Protein AF-A0A0C1M808-F1 (afdb_monomer_lite)

pLDDT: mean 96.18, std 4.92, range [64.94, 98.25]

InterPro domains:
  IPR023214 HAD superfamily [G3DSA:3.40.50.1000] (1-49)
  IPR036412 HAD-like superfamily [SSF56784] (1-48)

Secondary structure (DSSP, 8-state):
-EESSHHHHHHHHHTT---EEE-TTS--S---S-SEEESSHHHHHHH--

Foldseek 3Di:
DEEAALVQQVVCVVVVHAYEHEDLPVPYPHNNDHPYYHNDVVVVVVVVD

Structure (mmCIF, N/CA/C/O backbone):
data_AF-A0A0C1M808-F1
#
_entry.id   AF-A0A0C1M808-F1
#
loop_
_atom_site.group_PDB
_atom_site.id
_atom_site.type_symbol
_atom_site.label_atom_id
_atom_site.label_alt_id
_atom_site.label_comp_id
_atom_site.label_asym_id
_atom_site.label_entity_id
_atom_site.label_seq_id
_atom_site.pdbx_PDB_ins_code
_atom_site.Cartn_x
_atom_site.Cartn_y
_atom_site.Cartn_z
_atom_site.occupancy
_atom_site.B_iso_or_equiv
_atom_site.auth_seq_id
_atom_site.auth_comp_id
_atom_site.auth_asym_id
_atom_site.auth_atom_id
_atom_site.pdbx_PDB_model_num
ATOM 1 N N . MET A 1 1 ? -4.878 6.991 3.502 1.00 93.94 1 MET A N 1
ATOM 2 C CA . MET A 1 1 ? -4.870 7.255 2.051 1.00 93.94 1 MET A CA 1
ATOM 3 C C . MET A 1 1 ? -4.722 5.925 1.337 1.00 93.94 1 MET A C 1
ATOM 5 O O . MET A 1 1 ? -3.989 5.088 1.839 1.00 93.94 1 MET A O 1
ATOM 9 N N . ILE A 1 2 ? -5.447 5.709 0.242 1.00 97.19 2 ILE A N 1
ATOM 10 C CA . ILE A 1 2 ? -5.301 4.521 -0.609 1.00 97.19 2 ILE A CA 1
ATOM 11 C C . ILE A 1 2 ? -4.948 5.036 -2.002 1.00 97.19 2 ILE A C 1
ATOM 13 O O . ILE A 1 2 ? -5.646 5.926 -2.488 1.00 97.19 2 ILE A O 1
ATOM 17 N N . GLY A 1 3 ? -3.883 4.517 -2.602 1.00 97.06 3 GLY A N 1
ATOM 18 C CA . GLY A 1 3 ? -3.414 4.904 -3.935 1.00 97.06 3 GLY A CA 1
ATOM 19 C C . GLY A 1 3 ? -2.620 3.778 -4.586 1.00 97.06 3 GLY A C 1
ATOM 20 O O . GLY A 1 3 ? -2.372 2.759 -3.948 1.00 97.06 3 GLY A O 1
ATOM 21 N N . ASP A 1 4 ? -2.244 3.939 -5.847 1.00 96.75 4 ASP A N 1
ATOM 22 C CA . ASP A 1 4 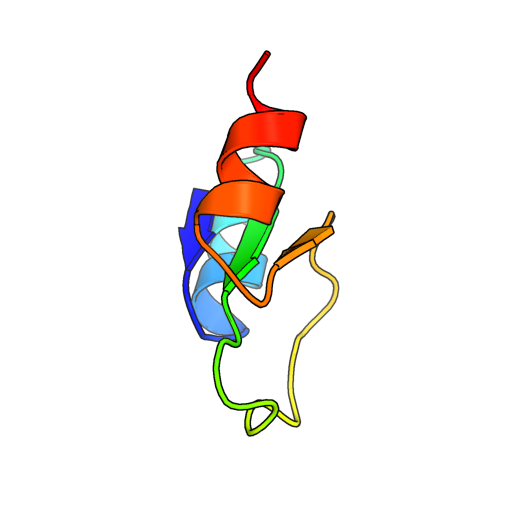? -1.598 2.908 -6.670 1.00 96.75 4 ASP A CA 1
ATOM 23 C C . ASP A 1 4 ? -0.164 3.286 -7.067 1.00 96.75 4 ASP A C 1
ATOM 25 O O . ASP A 1 4 ? 0.453 2.637 -7.908 1.00 96.75 4 ASP A O 1
ATOM 29 N N . ARG A 1 5 ? 0.400 4.359 -6.499 1.00 97.06 5 ARG A N 1
ATOM 30 C CA . ARG A 1 5 ? 1.770 4.793 -6.805 1.00 97.06 5 ARG A CA 1
ATOM 31 C C . ARG A 1 5 ? 2.474 5.312 -5.561 1.00 97.06 5 ARG A C 1
ATOM 33 O O . ARG A 1 5 ? 1.848 5.867 -4.660 1.00 97.06 5 ARG A O 1
ATOM 40 N N . ARG A 1 6 ? 3.809 5.259 -5.571 1.00 97.69 6 ARG A N 1
ATOM 41 C CA . ARG A 1 6 ? 4.662 5.882 -4.545 1.00 97.69 6 ARG A CA 1
ATOM 42 C C . ARG A 1 6 ? 4.260 7.323 -4.208 1.00 97.69 6 ARG A C 1
ATOM 44 O O . ARG A 1 6 ? 4.311 7.709 -3.047 1.00 97.69 6 ARG A O 1
ATOM 51 N N . LEU A 1 7 ? 3.855 8.119 -5.202 1.00 97.88 7 LEU A N 1
ATOM 52 C CA . LEU A 1 7 ? 3.463 9.514 -4.981 1.00 97.88 7 LEU A CA 1
ATOM 53 C C . LEU A 1 7 ? 2.295 9.642 -3.988 1.00 97.88 7 LEU A C 1
ATOM 55 O O . LEU A 1 7 ? 2.284 10.575 -3.189 1.00 97.88 7 LEU A O 1
ATOM 59 N N . ASP A 1 8 ? 1.347 8.705 -4.008 1.00 97.50 8 ASP A N 1
ATOM 60 C CA . ASP A 1 8 ? 0.224 8.684 -3.070 1.00 97.50 8 ASP A CA 1
ATOM 61 C C . ASP A 1 8 ? 0.685 8.274 -1.669 1.00 97.50 8 ASP A C 1
ATOM 63 O O . ASP A 1 8 ? 0.246 8.841 -0.671 1.00 97.50 8 ASP A O 1
ATOM 67 N N . VAL A 1 9 ? 1.622 7.327 -1.584 1.00 98.19 9 VAL A N 1
ATOM 68 C CA . VAL A 1 9 ? 2.246 6.932 -0.314 1.00 98.19 9 VAL A CA 1
ATOM 69 C C . VAL A 1 9 ? 2.958 8.132 0.318 1.00 98.19 9 VAL A C 1
ATOM 71 O O . VAL A 1 9 ? 2.668 8.508 1.455 1.00 98.19 9 VAL A O 1
ATOM 74 N N . ASP A 1 10 ? 3.807 8.813 -0.451 1.00 98.19 10 ASP A N 1
ATOM 75 C CA . ASP A 1 10 ? 4.538 9.995 0.007 1.00 98.19 10 ASP A CA 1
ATOM 76 C C . ASP A 1 10 ? 3.569 11.128 0.408 1.00 98.19 10 ASP A C 1
ATOM 78 O O . ASP A 1 10 ? 3.743 11.772 1.447 1.00 98.19 10 ASP A O 1
ATOM 82 N N . ALA A 1 11 ? 2.503 11.356 -0.366 1.00 98.19 11 ALA A N 1
ATOM 83 C CA . ALA A 1 11 ? 1.478 12.348 -0.044 1.00 98.19 11 ALA A CA 1
ATOM 84 C C . ALA A 1 11 ? 0.722 12.017 1.254 1.00 98.19 11 ALA A C 1
ATOM 86 O O . ALA A 1 11 ? 0.469 12.910 2.066 1.00 98.19 11 ALA A O 1
ATOM 87 N N . GLY A 1 12 ? 0.385 10.745 1.477 1.00 98.06 12 GLY A N 1
ATOM 88 C CA . GLY A 1 12 ? -0.297 10.296 2.686 1.00 98.06 12 GLY A CA 1
ATOM 89 C C . GLY A 1 12 ? 0.558 10.474 3.939 1.00 98.06 12 GLY A C 1
ATOM 90 O O . GLY A 1 12 ? 0.081 11.035 4.928 1.00 98.06 12 GLY A O 1
ATOM 91 N N . HIS A 1 13 ? 1.838 10.110 3.877 1.00 97.88 13 HIS A N 1
ATOM 92 C CA . HIS A 1 13 ? 2.772 10.346 4.978 1.00 97.88 13 HIS A CA 1
ATOM 93 C C . HIS A 1 13 ? 2.967 11.831 5.273 1.00 97.88 13 HIS A C 1
ATOM 95 O O . HIS A 1 13 ? 2.929 12.235 6.435 1.00 97.88 13 HIS A O 1
ATOM 101 N N . ASN A 1 14 ? 3.093 12.664 4.236 1.00 98.06 14 ASN A N 1
ATOM 102 C CA . ASN A 1 14 ? 3.197 14.115 4.399 1.00 98.06 14 ASN A CA 1
ATOM 103 C C . ASN A 1 14 ? 1.942 14.727 5.041 1.00 98.06 14 ASN A C 1
ATOM 105 O O . ASN A 1 14 ? 2.034 15.730 5.747 1.00 98.06 14 ASN A O 1
ATOM 109 N N . ALA A 1 15 ? 0.773 14.117 4.833 1.00 98.12 15 ALA A N 1
ATOM 110 C CA . ALA A 1 15 ? -0.476 14.494 5.490 1.00 98.12 15 ALA A CA 1
ATOM 111 C C . ALA A 1 15 ? -0.651 13.869 6.892 1.00 98.12 15 ALA A C 1
ATOM 113 O O . ALA A 1 15 ? -1.659 14.128 7.550 1.00 98.12 15 ALA A O 1
ATOM 114 N N . GLY A 1 16 ? 0.300 13.052 7.358 1.00 98.00 16 GLY A N 1
ATOM 115 C CA . GLY A 1 16 ? 0.249 12.389 8.662 1.00 98.00 16 GLY A CA 1
ATOM 116 C C . GLY A 1 16 ? -0.804 11.282 8.758 1.00 98.00 16 GLY A C 1
ATOM 117 O O . GLY A 1 16 ? -1.285 10.992 9.854 1.00 98.00 16 GLY A O 1
ATOM 118 N N . VAL A 1 17 ? -1.198 10.679 7.631 1.00 97.44 17 VAL A N 1
ATOM 119 C CA . VAL A 1 17 ? -2.177 9.584 7.594 1.00 97.44 17 VAL A CA 1
ATOM 120 C C . VAL A 1 17 ? -1.529 8.276 7.170 1.00 97.44 17 VAL A C 1
ATOM 122 O O . VAL A 1 17 ? -0.598 8.265 6.369 1.00 97.44 17 VAL A O 1
ATOM 125 N N . LYS A 1 18 ? -2.092 7.163 7.651 1.00 97.25 18 LYS A N 1
ATOM 126 C CA . LYS A 1 18 ? -1.689 5.832 7.195 1.00 97.25 18 LYS A CA 1
ATOM 127 C C . LYS A 1 18 ? -1.974 5.630 5.709 1.00 97.25 18 LYS A C 1
ATOM 129 O O . LYS A 1 18 ? -2.987 6.132 5.201 1.00 97.25 18 LYS A O 1
ATOM 134 N N . THR A 1 19 ? -1.129 4.874 5.029 1.00 97.94 19 THR A N 1
ATOM 135 C CA . THR A 1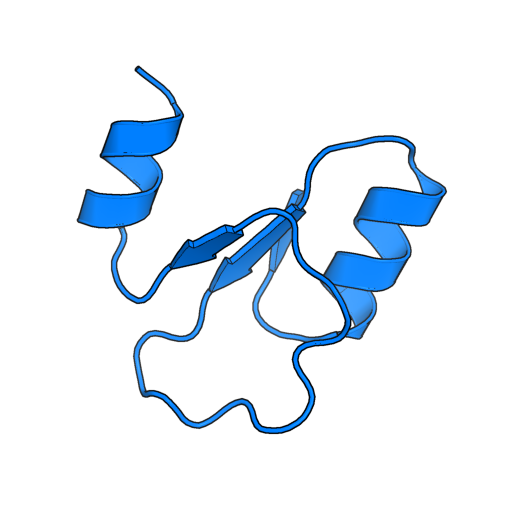 19 ? -1.151 4.637 3.587 1.00 97.94 19 THR A CA 1
ATOM 136 C C . THR A 1 19 ? -1.406 3.168 3.259 1.00 97.94 19 THR A C 1
ATOM 138 O O . THR A 1 19 ? -0.962 2.260 3.954 1.00 97.94 19 THR A O 1
ATOM 141 N N . ILE A 1 20 ? -2.169 2.926 2.197 1.00 98.25 20 ILE A N 1
ATOM 142 C CA . ILE A 1 20 ? -2.320 1.607 1.586 1.00 98.25 20 ILE A CA 1
ATOM 143 C C . ILE A 1 20 ? -1.937 1.757 0.119 1.00 98.25 20 ILE A C 1
ATOM 145 O O . ILE A 1 20 ? -2.577 2.535 -0.594 1.00 98.25 20 ILE A O 1
ATOM 149 N N . LEU A 1 21 ? -0.919 1.022 -0.323 1.00 98.25 21 LEU A N 1
ATOM 150 C CA . LEU A 1 21 ? -0.612 0.880 -1.740 1.00 98.25 21 LEU A CA 1
ATOM 151 C C . LEU A 1 21 ? -1.466 -0.250 -2.318 1.00 98.25 21 LEU A C 1
ATOM 153 O O . LEU A 1 21 ? -1.441 -1.373 -1.818 1.00 98.25 21 LEU A O 1
ATOM 157 N N . PHE A 1 22 ? -2.236 0.047 -3.355 1.00 98.25 22 PHE A N 1
ATOM 158 C CA . PHE A 1 22 ? -3.080 -0.919 -4.040 1.00 98.25 22 PHE A CA 1
ATOM 159 C C . PHE A 1 22 ? -2.396 -1.398 -5.324 1.00 98.25 22 PHE A C 1
ATOM 161 O O . PHE A 1 22 ? -2.241 -0.623 -6.263 1.00 98.25 22 PHE A O 1
ATOM 168 N N . ASP A 1 23 ? -1.998 -2.670 -5.354 1.00 97.81 23 ASP A N 1
ATOM 169 C CA . ASP A 1 23 ? -1.261 -3.293 -6.462 1.00 97.81 23 ASP A CA 1
ATOM 170 C C . ASP A 1 23 ? -1.919 -4.615 -6.892 1.00 97.81 23 ASP A C 1
ATOM 172 O O . ASP A 1 23 ? -1.386 -5.692 -6.627 1.00 97.81 23 ASP A O 1
ATOM 176 N N . PRO A 1 24 ? -3.109 -4.594 -7.510 1.00 97.69 24 PRO A N 1
ATOM 177 C CA . PRO A 1 24 ? -3.845 -5.822 -7.818 1.00 97.69 24 PRO A CA 1
ATOM 178 C C . PRO A 1 24 ? -3.105 -6.771 -8.774 1.00 97.69 24 PRO A C 1
ATOM 180 O O . PRO A 1 24 ? -3.327 -7.979 -8.720 1.00 97.69 24 PRO A O 1
ATOM 183 N N . ASP A 1 25 ? -2.218 -6.237 -9.619 1.00 97.25 25 ASP A N 1
ATOM 184 C CA . ASP A 1 25 ? -1.538 -6.986 -10.679 1.00 97.25 25 ASP A CA 1
ATOM 185 C C . ASP A 1 25 ? -0.064 -7.307 -10.363 1.00 97.25 25 ASP A C 1
ATOM 187 O O . ASP A 1 25 ? 0.603 -7.944 -11.178 1.00 97.25 25 ASP A O 1
ATOM 191 N N . TYR A 1 26 ? 0.449 -6.921 -9.186 1.00 96.62 26 TYR A N 1
ATOM 192 C CA . TYR A 1 26 ? 1.853 -7.113 -8.779 1.00 96.62 26 TYR A CA 1
ATOM 193 C C . TYR A 1 26 ? 2.861 -6.455 -9.735 1.00 96.62 26 TYR A C 1
ATOM 195 O O . TYR A 1 26 ? 3.936 -6.999 -10.000 1.00 96.62 26 TYR A O 1
ATOM 203 N N . VAL A 1 27 ? 2.498 -5.301 -10.298 1.00 97.19 27 VAL A N 1
ATOM 204 C CA . VAL A 1 27 ? 3.296 -4.607 -11.326 1.00 97.19 27 VAL A CA 1
ATOM 205 C C . VAL A 1 27 ? 4.037 -3.389 -10.784 1.00 97.19 27 VAL A C 1
ATOM 207 O O . VAL A 1 27 ? 4.859 -2.807 -11.494 1.00 97.19 27 VAL A O 1
ATOM 210 N N . ILE A 1 28 ? 3.756 -2.971 -9.547 1.00 96.44 28 ILE A N 1
ATOM 211 C CA . ILE A 1 28 ? 4.361 -1.772 -8.972 1.00 96.44 28 ILE A CA 1
ATOM 212 C C . ILE A 1 28 ? 5.703 -2.140 -8.333 1.00 96.44 28 ILE A C 1
ATOM 214 O O . ILE A 1 28 ? 5.768 -2.695 -7.237 1.00 96.44 28 ILE A O 1
ATOM 218 N N . GLU A 1 29 ? 6.787 -1.788 -9.027 1.00 94.50 29 GLU A N 1
ATOM 219 C CA . GLU A 1 29 ? 8.161 -2.018 -8.560 1.00 94.50 29 GLU A CA 1
ATOM 220 C C . GLU A 1 29 ? 8.614 -0.991 -7.507 1.00 94.50 29 GLU A C 1
ATOM 222 O O . GLU A 1 29 ? 9.263 -1.350 -6.526 1.00 94.50 29 GLU A O 1
ATOM 227 N N . ASP A 1 30 ? 8.265 0.289 -7.687 1.00 96.12 30 ASP A N 1
ATOM 228 C CA . ASP A 1 30 ? 8.574 1.361 -6.730 1.00 96.12 30 ASP A CA 1
ATOM 229 C C . ASP A 1 30 ? 7.355 1.656 -5.856 1.00 96.12 30 ASP A C 1
ATOM 231 O O . ASP A 1 30 ? 6.477 2.452 -6.201 1.00 96.12 30 ASP A O 1
ATOM 235 N N . GLN A 1 31 ? 7.304 0.968 -4.721 1.00 95.81 31 GLN A N 1
ATOM 236 C CA . GLN A 1 31 ? 6.193 1.032 -3.776 1.00 95.81 31 GLN A CA 1
ATOM 237 C C . GLN A 1 31 ? 6.330 2.189 -2.773 1.00 95.81 31 GLN A C 1
ATOM 239 O O . GLN A 1 31 ? 5.344 2.580 -2.154 1.00 95.81 31 GLN A O 1
ATOM 244 N N . GLY A 1 32 ? 7.526 2.768 -2.618 1.00 94.00 32 GLY A N 1
ATOM 245 C CA . GLY A 1 32 ? 7.829 3.637 -1.480 1.00 94.00 32 GLY A CA 1
ATOM 246 C C . GLY A 1 32 ? 7.901 2.838 -0.173 1.00 94.00 32 GLY A C 1
ATOM 247 O O . GLY A 1 32 ? 8.589 1.821 -0.121 1.00 94.00 32 GLY A O 1
ATOM 248 N N . ASP A 1 33 ? 7.210 3.307 0.870 1.00 96.88 33 ASP A N 1
ATOM 249 C CA . ASP A 1 33 ? 7.165 2.664 2.199 1.00 96.88 33 ASP A CA 1
ATOM 250 C C . ASP A 1 33 ? 5.734 2.610 2.783 1.00 96.88 33 ASP A C 1
ATOM 252 O O . ASP A 1 33 ? 5.471 3.197 3.827 1.00 96.88 33 ASP A O 1
ATOM 256 N N . PRO A 1 34 ? 4.750 2.008 2.096 1.00 97.69 34 PRO A N 1
ATOM 257 C CA . PRO A 1 34 ? 3.359 2.066 2.536 1.00 97.69 34 PRO A CA 1
ATOM 258 C C . PRO A 1 34 ? 3.132 1.299 3.849 1.00 97.69 34 PRO A C 1
ATOM 260 O O . PRO A 1 34 ? 3.729 0.244 4.057 1.00 97.69 34 PRO A O 1
ATOM 263 N N . ASP A 1 35 ? 2.191 1.747 4.696 1.00 98.06 35 ASP A N 1
ATOM 264 C CA . ASP A 1 35 ? 1.841 0.997 5.921 1.00 98.06 35 ASP A CA 1
ATOM 265 C C . ASP A 1 35 ? 1.275 -0.397 5.595 1.00 98.06 35 ASP A C 1
ATOM 2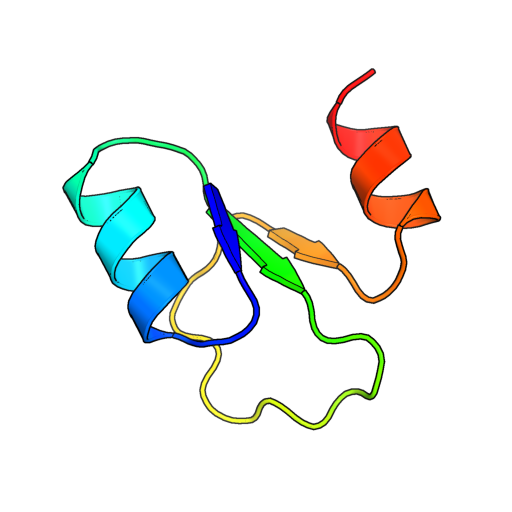67 O O . ASP A 1 35 ? 1.453 -1.346 6.363 1.00 98.06 35 ASP A O 1
ATOM 271 N N . TYR A 1 36 ? 0.567 -0.514 4.466 1.00 97.56 36 TYR A N 1
ATOM 272 C CA . TYR A 1 36 ? 0.040 -1.774 3.947 1.00 97.56 36 TYR A CA 1
ATOM 273 C C . TYR A 1 36 ? 0.104 -1.811 2.420 1.00 97.56 36 TYR A C 1
ATOM 275 O O . TYR A 1 36 ? -0.142 -0.810 1.751 1.00 97.56 36 TYR A O 1
ATOM 283 N N . VAL A 1 37 ? 0.335 -2.997 1.866 1.00 97.69 37 VAL A N 1
ATOM 284 C CA . VAL A 1 37 ? 0.124 -3.280 0.443 1.00 97.69 37 VAL A CA 1
ATOM 285 C C . VAL A 1 37 ? -1.079 -4.206 0.333 1.00 97.69 37 VAL A C 1
ATOM 287 O O . VAL A 1 37 ? -1.168 -5.185 1.074 1.00 97.69 37 VAL A O 1
ATOM 290 N N . ALA A 1 38 ? -2.019 -3.872 -0.545 1.00 97.81 38 ALA A N 1
ATOM 291 C CA . ALA A 1 38 ? -3.204 -4.675 -0.796 1.00 97.81 38 ALA A CA 1
ATOM 292 C C . ALA A 1 38 ? -3.298 -5.044 -2.275 1.00 97.81 38 ALA A C 1
ATOM 294 O O . ALA A 1 38 ? -3.133 -4.195 -3.150 1.00 97.81 38 ALA A O 1
ATOM 295 N N . HIS A 1 39 ? -3.644 -6.297 -2.543 1.00 97.69 39 HIS A N 1
ATOM 296 C CA . HIS A 1 39 ? -3.809 -6.836 -3.895 1.00 97.69 39 HIS A CA 1
ATOM 297 C C . HIS A 1 39 ? -5.283 -7.068 -4.250 1.00 97.69 39 HIS A C 1
ATOM 299 O O . HIS A 1 39 ? -5.634 -7.464 -5.359 1.00 97.69 39 HIS A O 1
ATOM 305 N N . SER A 1 40 ? -6.188 -6.808 -3.307 1.00 97.88 40 SER A N 1
ATOM 306 C CA . SER A 1 40 ? -7.624 -6.937 -3.518 1.00 97.88 40 SER A CA 1
ATOM 307 C C . SER A 1 40 ? -8.422 -6.003 -2.609 1.00 97.88 40 SER A C 1
ATOM 309 O O . SER A 1 40 ? -7.991 -5.627 -1.519 1.00 97.88 40 SER A O 1
ATOM 311 N N . PHE A 1 41 ? -9.641 -5.654 -3.028 1.00 95.94 41 PHE A N 1
ATOM 312 C CA . PHE A 1 41 ? -10.564 -4.915 -2.161 1.00 95.94 41 PHE A CA 1
ATOM 313 C C . PHE A 1 41 ? -10.977 -5.720 -0.921 1.00 95.94 41 PHE A C 1
ATOM 315 O O . PHE A 1 41 ? -11.293 -5.128 0.110 1.00 95.94 41 PHE A O 1
ATOM 322 N N . ASP A 1 42 ? -10.953 -7.055 -0.992 1.00 97.25 42 ASP A N 1
ATOM 323 C CA . ASP A 1 42 ? -11.221 -7.912 0.166 1.00 97.25 42 ASP A CA 1
ATOM 324 C C . ASP A 1 42 ? -10.163 -7.710 1.261 1.00 97.25 42 ASP A C 1
ATOM 326 O O . ASP A 1 42 ? -10.518 -7.535 2.428 1.00 97.25 42 ASP A O 1
ATOM 330 N N . GLU A 1 43 ? -8.879 -7.633 0.897 1.00 97.38 43 GLU A N 1
ATOM 331 C CA . GLU A 1 43 ? -7.791 -7.309 1.832 1.00 97.38 43 GLU A CA 1
ATOM 332 C C . GLU A 1 43 ? -7.981 -5.937 2.477 1.00 97.38 43 GLU A C 1
ATOM 334 O O . GLU A 1 43 ? -7.932 -5.829 3.702 1.00 97.38 43 GLU A O 1
ATOM 339 N N . ILE A 1 44 ? -8.299 -4.913 1.678 1.00 96.44 44 ILE A N 1
ATOM 340 C CA . ILE A 1 44 ? -8.589 -3.565 2.191 1.00 96.44 44 ILE A CA 1
ATOM 341 C C . ILE A 1 44 ? -9.753 -3.611 3.189 1.00 96.44 44 ILE A C 1
ATOM 343 O O . ILE A 1 44 ? -9.679 -3.019 4.265 1.00 96.44 44 ILE A O 1
ATOM 347 N N . SER A 1 45 ? -10.818 -4.355 2.879 1.00 95.81 45 SER A N 1
ATOM 348 C CA . SER A 1 45 ? -11.996 -4.443 3.746 1.00 95.81 45 SER A CA 1
ATOM 349 C C . SER A 1 45 ? -11.697 -5.056 5.120 1.00 95.81 45 SER A C 1
ATOM 351 O O . SER A 1 45 ? -12.372 -4.729 6.094 1.00 95.81 45 SER A O 1
ATOM 353 N N . LYS A 1 46 ? -10.684 -5.927 5.223 1.00 95.19 46 LYS A N 1
ATOM 354 C CA . LYS A 1 46 ? -10.257 -6.543 6.490 1.00 95.19 46 LYS A CA 1
ATOM 355 C C . LYS A 1 46 ? -9.480 -5.575 7.381 1.00 95.19 46 LYS A C 1
ATOM 357 O O . LYS A 1 46 ? -9.455 -5.787 8.588 1.00 95.19 46 LYS A O 1
ATOM 362 N N . LEU A 1 47 ? -8.886 -4.526 6.810 1.00 91.44 47 LEU A N 1
ATOM 363 C CA . LEU A 1 47 ? -8.118 -3.511 7.540 1.00 91.44 47 LEU A CA 1
ATOM 364 C C . LEU A 1 47 ? -8.994 -2.401 8.143 1.00 91.44 47 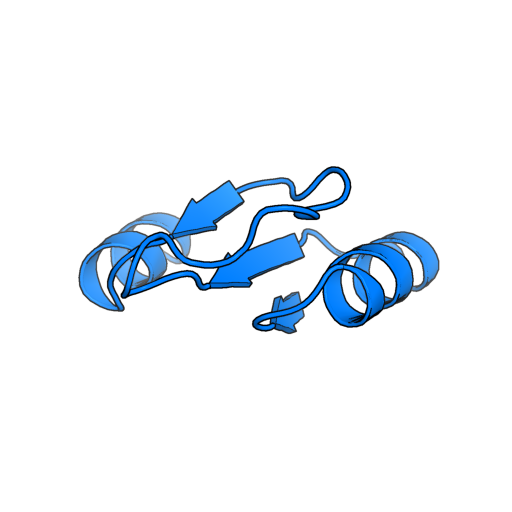LEU A C 1
ATOM 366 O O . LEU A 1 47 ? -8.539 -1.688 9.032 1.00 91.44 47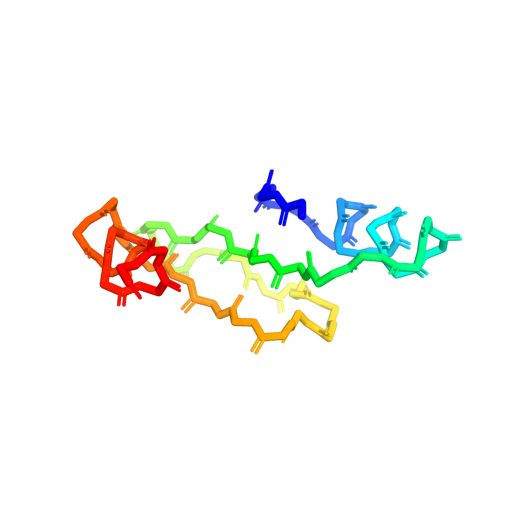 LEU A O 1
ATOM 370 N N . ILE A 1 48 ? -10.228 -2.235 7.654 1.00 86.69 48 ILE A N 1
ATOM 371 C CA . ILE A 1 48 ? -11.139 -1.131 8.028 1.00 86.69 48 ILE A CA 1
ATOM 372 C C . ILE A 1 48 ? -12.250 -1.607 8.994 1.00 86.69 48 ILE A C 1
ATOM 374 O O . ILE A 1 48 ? -13.157 -0.850 9.333 1.00 86.69 48 ILE A O 1
ATOM 378 N N . LYS A 1 49 ? -12.201 -2.865 9.441 1.00 64.94 49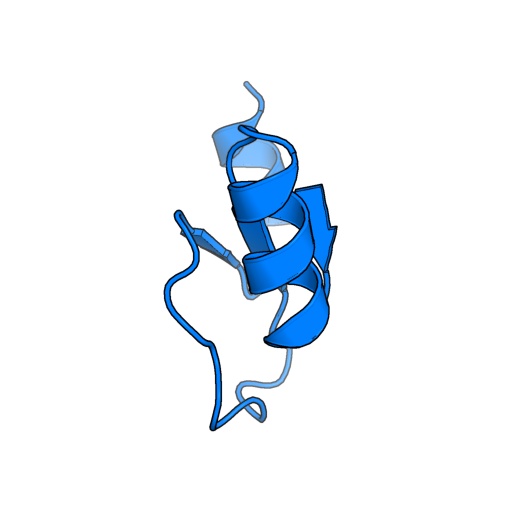 LYS A N 1
ATOM 379 C CA . LYS A 1 49 ? -13.173 -3.433 10.388 1.00 64.94 49 LYS A CA 1
ATOM 380 C C . LYS A 1 49 ? -12.860 -3.115 11.842 1.00 64.94 49 LYS A C 1
ATOM 382 O O . LYS A 1 49 ? -11.664 -3.079 12.199 1.00 64.94 49 LYS A O 1
#

Radius of gyration: 10.12 Å; chains: 1; bounding box: 22×22×22 Å

Organism: NCBI:txid1614

Sequence (49 aa):
MIGDRRLDVDAGHNAGVKTILFDPDYVIEDQGDPDYVAHSFDEISKLIK